Protein AF-A0A967PS53-F1 (afdb_monomer_lite)

Sequence (103 aa):
AGLATAAWRVTPAPWRWGAVVLVPVLAAAVWTTFNVPGDPSRSGAAPVRVPGGVRLTLELAILGAGAGGFLLRGPRPAGLALGALVLVHYAASIPRVRWLLGE

pLDDT: mean 93.36, std 5.05, range [74.56, 98.0]

Foldseek 3Di:
DLQLLLLQVPDDPPCNVVSSVVRVVVLVCCLVAEDDQPQPVDPSDHNPHDQLVVNVVSVCVSLVSSLVSCCPRHPNVVSVVSVVVVVVVCVVCVVSSCVSVVD

Radius of gyration: 15.1 Å; chains: 1; bounding box: 35×22×46 Å

Secondary structure (DSSP, 8-state):
-HHHHHHHHHPPTTTHHHHHHHHHHHHHHHHHHEE-TT-TTTTS--SEE--HHHHHHHHHHHHHHHHHHHHHHS-HHHHHHHHHHHHHHHHHTHHHHHHHHT-

Structure (mmCIF, N/CA/C/O backbone):
data_AF-A0A967PS53-F1
#
_entry.id   AF-A0A967PS53-F1
#
loop_
_atom_site.group_PDB
_atom_site.id
_atom_site.type_symbol
_atom_site.label_atom_id
_atom_site.label_alt_id
_atom_site.label_comp_id
_atom_site.label_asym_id
_atom_site.label_entity_id
_atom_site.label_seq_id
_atom_site.pdbx_PDB_ins_code
_atom_site.Cartn_x
_atom_site.Cartn_y
_atom_site.Cartn_z
_atom_site.occupancy
_atom_site.B_iso_or_equiv
_atom_site.auth_seq_id
_atom_site.auth_comp_id
_atom_site.auth_asym_id
_atom_site.auth_atom_id
_atom_site.pdbx_PDB_model_num
ATOM 1 N N . ALA A 1 1 ? 6.772 3.171 -5.666 1.00 77.75 1 ALA A N 1
ATOM 2 C CA . ALA A 1 1 ? 8.024 2.750 -6.334 1.00 77.75 1 ALA A CA 1
ATOM 3 C C . ALA A 1 1 ? 8.055 1.246 -6.640 1.00 77.75 1 ALA A C 1
ATOM 5 O O . ALA A 1 1 ? 8.120 0.901 -7.807 1.00 77.75 1 ALA A O 1
ATOM 6 N N . GLY A 1 2 ? 7.928 0.337 -5.665 1.00 89.38 2 GLY A N 1
ATOM 7 C CA . GLY A 1 2 ? 7.997 -1.107 -5.953 1.00 89.38 2 GLY A CA 1
ATOM 8 C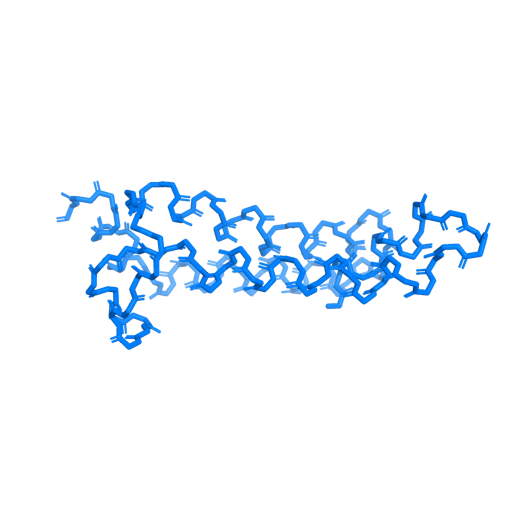 C . GLY A 1 2 ? 6.873 -1.671 -6.841 1.00 89.38 2 GLY A C 1
ATOM 9 O O . GLY A 1 2 ? 7.157 -2.442 -7.753 1.00 89.38 2 GLY A O 1
ATOM 10 N N . LEU A 1 3 ? 5.627 -1.204 -6.675 1.00 92.69 3 LEU A N 1
ATOM 11 C CA . LEU A 1 3 ? 4.514 -1.515 -7.592 1.00 92.69 3 LEU A CA 1
ATOM 12 C C . LEU A 1 3 ? 4.804 -1.084 -9.042 1.00 92.69 3 LEU A C 1
ATOM 14 O O . LEU A 1 3 ? 4.558 -1.836 -9.979 1.00 92.69 3 LEU A O 1
ATOM 18 N N . ALA A 1 4 ? 5.386 0.104 -9.221 1.00 93.38 4 ALA A N 1
ATOM 19 C CA . ALA A 1 4 ? 5.817 0.602 -10.525 1.00 93.38 4 ALA A CA 1
ATOM 20 C C . ALA A 1 4 ? 6.954 -0.254 -11.112 1.00 93.38 4 ALA A C 1
ATOM 22 O O . ALA A 1 4 ? 6.924 -0.588 -12.292 1.00 93.38 4 ALA A O 1
ATOM 23 N N . THR A 1 5 ? 7.918 -0.678 -10.288 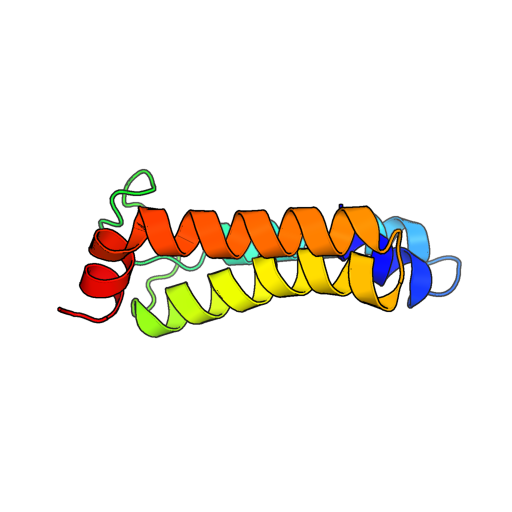1.00 92.56 5 THR A N 1
ATOM 24 C CA . THR A 1 5 ? 8.979 -1.610 -10.700 1.00 92.56 5 THR A CA 1
ATOM 25 C C . THR A 1 5 ? 8.402 -2.934 -11.201 1.00 92.56 5 THR A C 1
ATOM 27 O O . THR A 1 5 ? 8.834 -3.440 -12.237 1.00 92.56 5 THR A O 1
ATOM 30 N N . ALA A 1 6 ? 7.405 -3.485 -10.502 1.00 92.25 6 ALA A N 1
ATOM 31 C CA . ALA A 1 6 ? 6.709 -4.688 -10.944 1.00 92.25 6 ALA A CA 1
ATOM 32 C C . ALA A 1 6 ? 5.997 -4.452 -12.286 1.00 92.25 6 ALA A C 1
ATOM 34 O O . ALA A 1 6 ? 6.234 -5.203 -13.231 1.00 92.25 6 ALA A O 1
ATOM 35 N N . ALA A 1 7 ? 5.216 -3.370 -12.398 1.00 93.19 7 ALA A N 1
ATOM 36 C CA . ALA A 1 7 ? 4.503 -2.998 -13.621 1.00 93.19 7 ALA A CA 1
ATOM 37 C C . ALA A 1 7 ? 5.447 -2.842 -14.827 1.00 93.19 7 ALA A C 1
ATOM 39 O O . ALA A 1 7 ? 5.170 -3.384 -15.897 1.00 93.19 7 ALA A O 1
ATOM 40 N N . TRP A 1 8 ? 6.599 -2.185 -14.645 1.00 93.06 8 TRP A N 1
ATOM 41 C CA . TRP A 1 8 ? 7.617 -2.018 -15.688 1.00 93.06 8 TRP A CA 1
ATOM 42 C C . TRP A 1 8 ? 8.146 -3.357 -16.216 1.00 93.06 8 TRP A C 1
ATOM 44 O O . TRP A 1 8 ? 8.395 -3.500 -17.412 1.00 93.06 8 TRP A O 1
ATOM 54 N N . ARG A 1 9 ? 8.324 -4.345 -15.330 1.00 92.38 9 ARG A N 1
ATOM 55 C CA . ARG A 1 9 ? 8.928 -5.641 -15.675 1.00 92.38 9 ARG A CA 1
ATOM 56 C C . ARG A 1 9 ? 7.958 -6.634 -16.304 1.00 92.38 9 ARG A C 1
ATOM 58 O O . ARG A 1 9 ? 8.416 -7.488 -17.054 1.00 92.38 9 ARG A O 1
ATOM 65 N N . VAL A 1 10 ? 6.666 -6.554 -15.988 1.00 91.94 10 VAL A N 1
ATOM 66 C CA . VAL A 1 10 ? 5.655 -7.496 -16.510 1.00 91.94 10 VAL A CA 1
ATOM 67 C C . VAL A 1 10 ? 4.922 -6.968 -17.741 1.00 91.94 10 VAL A C 1
ATOM 69 O O . VAL A 1 10 ? 4.338 -7.753 -18.480 1.00 91.94 10 VAL A O 1
ATOM 72 N N . THR A 1 11 ? 4.964 -5.655 -17.981 1.00 94.12 11 THR A N 1
ATOM 73 C CA . THR A 1 11 ? 4.222 -5.034 -19.082 1.00 94.12 11 THR A CA 1
ATOM 74 C C . THR A 1 11 ? 5.112 -4.867 -20.322 1.00 94.12 11 THR A C 1
ATOM 76 O O . THR A 1 11 ? 6.163 -4.210 -20.248 1.00 94.12 11 THR A O 1
ATOM 79 N N . PRO A 1 12 ? 4.723 -5.417 -21.486 1.00 92.19 12 PRO A N 1
ATOM 80 C CA . PRO A 1 12 ? 5.431 -5.182 -22.740 1.00 92.19 12 PRO A CA 1
ATOM 81 C C . PRO A 1 12 ? 5.244 -3.739 -23.242 1.00 92.19 12 PRO A C 1
ATOM 83 O O . PRO A 1 12 ? 4.323 -3.022 -22.842 1.00 92.19 12 PRO A O 1
ATOM 86 N N . ALA A 1 13 ? 6.133 -3.295 -24.132 1.00 92.12 13 ALA A N 1
ATOM 87 C CA . ALA A 1 13 ? 5.900 -2.067 -24.892 1.00 92.12 13 ALA A CA 1
ATOM 88 C C . ALA A 1 13 ? 4.720 -2.276 -25.870 1.00 92.12 13 ALA A C 1
ATOM 90 O O . ALA A 1 13 ? 4.550 -3.401 -26.344 1.00 92.12 13 ALA A O 1
ATOM 91 N N . PRO A 1 14 ? 3.904 -1.243 -26.176 1.00 92.00 14 PRO A N 1
ATOM 92 C CA . PRO A 1 14 ? 4.026 0.173 -25.787 1.00 92.00 14 PRO A CA 1
ATOM 93 C C . PRO A 1 14 ? 3.364 0.542 -24.443 1.00 92.00 14 PRO A C 1
ATOM 95 O O . PRO A 1 14 ? 3.575 1.637 -23.926 1.00 92.00 14 PRO A O 1
ATOM 98 N N . TRP A 1 15 ? 2.600 -0.368 -23.836 1.00 94.44 15 TRP A N 1
ATOM 99 C CA . TRP A 1 15 ? 1.739 -0.090 -22.672 1.00 94.44 15 TRP A CA 1
ATOM 100 C C . TRP A 1 15 ? 2.490 0.179 -21.367 1.00 94.44 15 TRP A C 1
ATOM 102 O O . TRP A 1 15 ? 1.915 0.671 -20.396 1.00 94.44 15 TRP A O 1
ATOM 112 N N . ARG A 1 16 ? 3.782 -0.149 -21.334 1.00 93.75 16 ARG A N 1
ATOM 113 C CA . ARG A 1 16 ? 4.623 -0.116 -20.136 1.00 93.75 16 ARG A CA 1
ATOM 114 C C . ARG A 1 16 ? 4.587 1.215 -19.388 1.00 93.75 16 ARG A C 1
ATOM 116 O O . ARG A 1 16 ? 4.458 1.215 -18.166 1.00 93.75 16 ARG A O 1
ATOM 123 N N . TRP A 1 17 ? 4.679 2.333 -20.105 1.00 92.75 17 TRP A N 1
ATOM 124 C CA . TRP A 1 17 ? 4.654 3.662 -19.489 1.00 92.75 17 TRP A CA 1
ATOM 125 C C . TRP A 1 17 ? 3.313 3.952 -18.815 1.00 92.75 17 TRP A C 1
ATOM 127 O O . TRP A 1 17 ? 3.289 4.395 -17.668 1.00 92.75 17 TRP A O 1
ATOM 137 N N . GLY A 1 18 ? 2.207 3.607 -19.482 1.00 95.19 18 GLY A N 1
ATOM 138 C CA . GLY A 1 18 ? 0.869 3.708 -18.905 1.00 95.19 18 GLY A CA 1
ATOM 139 C C . GLY A 1 18 ? 0.724 2.844 -17.652 1.00 95.19 18 GLY A C 1
ATOM 140 O O . GLY A 1 18 ? 0.275 3.332 -16.620 1.00 95.19 18 GLY A O 1
ATOM 141 N N . ALA A 1 19 ? 1.183 1.591 -17.695 1.00 94.44 19 ALA A N 1
ATOM 142 C CA . ALA A 1 19 ? 1.086 0.667 -16.564 1.00 94.44 19 ALA A CA 1
ATOM 143 C C . ALA A 1 19 ? 1.880 1.130 -15.330 1.00 94.44 19 ALA A C 1
ATOM 145 O O . ALA A 1 19 ? 1.400 0.993 -14.204 1.00 94.44 19 ALA A O 1
ATOM 146 N N . VAL A 1 20 ? 3.069 1.714 -15.522 1.00 95.19 20 VAL A N 1
ATOM 147 C CA . VAL A 1 20 ? 3.896 2.246 -14.423 1.00 95.19 20 VAL A CA 1
ATOM 148 C C . VAL A 1 20 ? 3.193 3.343 -13.631 1.00 95.19 20 VAL A C 1
ATOM 150 O O . VAL A 1 20 ? 3.408 3.435 -12.423 1.00 95.19 20 VAL A O 1
ATOM 153 N N . VAL A 1 21 ? 2.353 4.146 -14.284 1.00 95.81 21 VAL A N 1
ATOM 154 C CA . VAL A 1 21 ? 1.573 5.207 -13.632 1.00 95.81 21 VAL A CA 1
ATOM 155 C C . VAL A 1 21 ? 0.247 4.662 -13.111 1.00 95.81 21 VAL A C 1
ATOM 157 O O . VAL A 1 21 ? -0.110 4.893 -11.956 1.00 95.81 21 VAL A O 1
ATOM 160 N N . LEU A 1 22 ? -0.465 3.897 -13.938 1.00 96.06 22 LEU A N 1
ATOM 161 C CA . LEU A 1 22 ? -1.808 3.421 -13.635 1.00 96.06 22 LEU A CA 1
ATOM 162 C C . LEU A 1 22 ? -1.829 2.504 -12.409 1.00 96.06 22 LEU A C 1
ATOM 164 O O . LEU A 1 22 ? -2.694 2.661 -11.554 1.00 96.06 22 LEU A O 1
ATOM 168 N N . VAL A 1 23 ? -0.867 1.586 -12.273 1.00 96.25 23 VAL A N 1
ATOM 169 C CA . VAL A 1 23 ? -0.858 0.624 -11.158 1.00 96.25 23 VAL A CA 1
ATOM 170 C C . VAL A 1 23 ? -0.725 1.321 -9.790 1.00 96.25 23 VAL A C 1
ATOM 172 O O . VAL A 1 23 ? -1.569 1.073 -8.927 1.00 96.25 23 VAL A O 1
ATOM 175 N N . PRO A 1 24 ? 0.257 2.216 -9.548 1.00 95.75 24 PRO A N 1
ATOM 176 C CA . PRO A 1 24 ? 0.310 2.987 -8.307 1.00 95.75 24 PRO A CA 1
ATOM 177 C C . PRO A 1 24 ? -0.909 3.883 -8.077 1.00 95.75 24 PRO A C 1
ATOM 179 O O . PRO A 1 24 ? -1.356 3.989 -6.939 1.00 95.75 24 PRO A O 1
ATOM 182 N N . VAL A 1 25 ? -1.450 4.513 -9.127 1.00 97.19 25 VAL A N 1
ATOM 183 C CA . VAL A 1 25 ? -2.634 5.383 -9.012 1.00 97.19 25 VAL A CA 1
ATOM 184 C C . VAL A 1 25 ? -3.857 4.582 -8.577 1.00 97.19 25 VAL A C 1
ATOM 186 O O . VAL A 1 25 ? -4.545 4.988 -7.645 1.00 97.19 25 VAL A O 1
ATOM 189 N N . LEU A 1 26 ? -4.097 3.417 -9.181 1.00 97.12 26 LEU A N 1
ATOM 190 C CA . LEU A 1 26 ? -5.187 2.530 -8.782 1.00 97.12 26 LEU A CA 1
ATOM 191 C C . LEU A 1 26 ? -4.993 2.010 -7.358 1.00 97.12 26 LEU A C 1
ATOM 193 O O . LEU A 1 26 ? -5.939 2.020 -6.577 1.00 97.12 26 LEU A O 1
ATOM 197 N N . ALA A 1 27 ? -3.772 1.619 -6.983 1.00 96.50 27 ALA A N 1
ATOM 198 C CA . ALA A 1 27 ? -3.482 1.206 -5.613 1.00 96.50 27 ALA A CA 1
ATOM 199 C C . ALA A 1 27 ? -3.761 2.336 -4.608 1.00 96.50 27 ALA A C 1
ATOM 201 O O . ALA A 1 27 ? -4.381 2.099 -3.574 1.00 96.50 27 ALA A O 1
ATOM 202 N N . ALA A 1 28 ? -3.365 3.572 -4.924 1.00 94.94 28 ALA A N 1
ATOM 203 C CA . ALA A 1 28 ? -3.655 4.737 -4.094 1.00 94.94 28 ALA A CA 1
ATOM 204 C C . ALA A 1 28 ? -5.160 5.028 -4.016 1.00 94.94 28 ALA A C 1
ATOM 206 O O . ALA A 1 28 ? -5.660 5.293 -2.927 1.00 94.94 28 ALA A O 1
ATOM 207 N N . ALA A 1 29 ? -5.885 4.931 -5.135 1.00 95.94 29 ALA A N 1
ATOM 208 C CA . ALA A 1 29 ? -7.331 5.122 -5.183 1.00 95.94 29 ALA A CA 1
ATOM 209 C C . ALA A 1 29 ? -8.072 4.066 -4.352 1.00 95.94 29 ALA A C 1
ATOM 211 O O . ALA A 1 29 ? -8.954 4.410 -3.569 1.00 95.94 29 ALA A O 1
ATOM 212 N N . VAL A 1 30 ? -7.686 2.790 -4.456 1.00 96.00 30 VAL A N 1
ATOM 213 C CA . VAL A 1 30 ? -8.232 1.711 -3.617 1.00 96.00 30 VAL A CA 1
ATOM 214 C C . VAL A 1 30 ? -7.921 1.984 -2.146 1.00 96.00 30 VAL A C 1
ATOM 216 O O . VAL A 1 30 ? -8.819 1.953 -1.306 1.00 96.00 30 VAL A O 1
ATOM 219 N N . TRP A 1 31 ? -6.675 2.339 -1.830 1.00 93.75 31 TRP A N 1
ATOM 220 C CA . TRP A 1 31 ? -6.279 2.690 -0.470 1.00 93.75 31 TRP A CA 1
ATOM 221 C C . TRP A 1 31 ? -7.056 3.887 0.086 1.00 93.75 31 TRP A C 1
ATOM 223 O O . TRP A 1 31 ? -7.309 3.945 1.283 1.00 93.75 31 TRP A O 1
ATOM 233 N N . THR A 1 32 ? -7.402 4.895 -0.709 1.00 91.12 32 THR A N 1
ATOM 234 C CA . THR A 1 32 ? -8.090 6.090 -0.192 1.00 91.12 32 THR A CA 1
ATOM 235 C C . THR A 1 32 ? -9.602 5.933 -0.140 1.00 91.12 32 THR A C 1
ATOM 237 O O . THR A 1 32 ? -10.232 6.503 0.748 1.00 91.12 32 THR A O 1
ATOM 240 N N . THR A 1 33 ? -10.173 5.160 -1.059 1.00 94.56 33 THR A N 1
ATOM 241 C CA . THR A 1 33 ? -11.623 5.018 -1.226 1.00 94.56 33 THR A CA 1
ATOM 242 C C . THR A 1 33 ? -12.222 4.047 -0.215 1.00 94.56 33 THR A C 1
ATOM 244 O O . THR A 1 33 ? -13.251 4.352 0.384 1.00 94.56 33 THR A O 1
ATOM 247 N N . PHE A 1 34 ? -11.580 2.894 -0.007 1.00 95.06 34 PHE A N 1
ATOM 248 C CA . PHE A 1 34 ? -12.078 1.843 0.878 1.00 95.06 34 PHE A CA 1
ATOM 249 C C . PHE A 1 34 ? -11.524 2.041 2.286 1.00 95.06 34 PHE A C 1
ATOM 251 O O . PHE A 1 34 ? -10.359 1.734 2.552 1.00 95.06 34 PHE A O 1
ATOM 258 N N . ASN A 1 35 ? -12.342 2.563 3.196 1.00 94.88 35 ASN A N 1
ATOM 259 C CA . ASN A 1 35 ? -11.891 2.907 4.540 1.00 94.88 35 ASN A CA 1
ATOM 260 C C . ASN A 1 35 ? -12.899 2.512 5.625 1.00 94.88 35 ASN A C 1
ATOM 262 O O . ASN A 1 35 ? -14.087 2.314 5.356 1.00 94.88 35 ASN A O 1
ATOM 266 N N . VAL A 1 36 ? -12.412 2.416 6.860 1.00 93.88 36 VAL A N 1
ATOM 267 C CA . VAL A 1 36 ? -13.262 2.242 8.039 1.00 93.88 36 VAL A CA 1
ATOM 268 C C . VAL A 1 36 ? -13.748 3.618 8.502 1.00 93.88 36 VAL A C 1
ATOM 270 O O . VAL A 1 36 ? -12.935 4.538 8.628 1.00 93.88 36 VAL A O 1
ATOM 273 N N . PRO A 1 37 ? -15.057 3.805 8.743 1.00 91.62 37 PRO A N 1
ATOM 274 C CA . PRO A 1 37 ? -15.573 5.050 9.302 1.00 91.62 37 PRO A CA 1
ATOM 275 C C . PRO A 1 37 ? -14.890 5.402 10.627 1.00 91.62 37 PRO A C 1
ATOM 277 O O . PRO A 1 37 ? -14.778 4.552 11.506 1.00 91.62 37 PRO A O 1
ATOM 280 N N . GLY A 1 38 ? -14.450 6.654 10.773 1.00 88.00 38 GLY A N 1
ATOM 281 C CA . GLY A 1 38 ? -13.817 7.123 12.010 1.00 88.00 38 GLY A CA 1
ATOM 282 C C . GLY A 1 38 ? -12.381 6.635 12.230 1.00 88.00 38 GLY A C 1
ATOM 283 O O . GLY A 1 38 ? -11.872 6.791 13.334 1.00 88.00 38 GLY A O 1
ATOM 284 N N . ASP A 1 39 ? -11.722 6.071 11.208 1.00 87.81 39 ASP A N 1
ATOM 285 C CA . ASP A 1 39 ? -10.320 5.651 11.311 1.00 87.81 39 ASP A CA 1
ATOM 286 C C . ASP A 1 39 ? -9.416 6.829 11.741 1.00 87.81 39 ASP A C 1
ATOM 288 O O . ASP A 1 39 ? -9.297 7.803 10.985 1.00 87.81 39 ASP A O 1
ATOM 292 N N . PRO A 1 40 ? -8.747 6.736 12.908 1.00 81.50 40 PRO A N 1
ATOM 293 C CA . PRO A 1 40 ? -7.940 7.818 13.474 1.00 81.50 40 PRO A CA 1
ATOM 294 C C . PRO A 1 40 ? -6.662 8.103 12.678 1.00 81.50 40 PRO A C 1
ATOM 296 O O . PRO A 1 40 ? -6.048 9.152 12.849 1.00 81.50 40 PRO A O 1
ATOM 299 N N . SER A 1 41 ? -6.246 7.195 11.790 1.00 76.75 41 SER A N 1
ATOM 300 C CA . SER A 1 41 ? -5.100 7.428 10.902 1.00 76.75 41 SER A CA 1
ATOM 301 C C . SER A 1 41 ? -5.398 8.419 9.771 1.00 76.75 41 SER A C 1
ATOM 303 O O . SER A 1 41 ? -4.488 8.809 9.035 1.00 76.75 41 SER A O 1
ATOM 305 N N . ARG A 1 42 ? -6.669 8.804 9.586 1.00 76.06 42 ARG A N 1
ATOM 306 C CA . ARG A 1 42 ? -7.145 9.681 8.508 1.00 76.06 42 ARG A CA 1
ATOM 307 C C . ARG A 1 42 ? -8.196 10.658 9.029 1.00 76.06 42 ARG A C 1
ATOM 309 O O . ARG A 1 42 ? -8.534 10.669 10.202 1.00 76.06 42 ARG A O 1
ATOM 316 N N . SER A 1 43 ? -8.768 11.457 8.131 1.00 78.81 43 SER A N 1
ATOM 317 C CA . SER A 1 43 ? -9.873 12.379 8.429 1.00 78.81 43 SER A CA 1
ATOM 318 C C . SER A 1 43 ? -11.174 11.698 8.897 1.00 78.81 43 SER A C 1
ATOM 320 O O . SER A 1 43 ? -12.208 12.352 8.962 1.00 78.81 43 SER A O 1
ATOM 322 N N . GLY A 1 44 ? -11.176 10.381 9.138 1.00 74.56 44 GLY A N 1
ATOM 323 C CA . GLY A 1 44 ? -12.375 9.589 9.418 1.00 74.56 44 GLY A CA 1
ATOM 324 C C . GLY A 1 44 ? -13.313 9.395 8.218 1.00 74.56 44 GLY A C 1
ATOM 325 O O . GLY A 1 44 ? -14.282 8.641 8.324 1.00 74.56 44 GLY A O 1
ATOM 326 N N . ALA A 1 45 ? -13.031 10.025 7.071 1.00 83.62 45 ALA A N 1
ATOM 327 C CA . ALA A 1 45 ? -13.815 9.870 5.853 1.00 83.62 45 ALA A CA 1
ATOM 328 C C . ALA A 1 45 ? -13.667 8.454 5.275 1.00 83.62 45 ALA A C 1
ATOM 330 O O . ALA A 1 45 ? -12.558 7.938 5.106 1.00 83.62 45 ALA A O 1
ATOM 331 N N . ALA A 1 46 ? -14.800 7.845 4.932 1.00 87.62 46 ALA A N 1
ATOM 332 C CA . ALA A 1 46 ? -14.873 6.539 4.290 1.00 87.62 46 ALA A CA 1
ATOM 333 C C . ALA A 1 46 ? -15.842 6.603 3.102 1.00 87.62 46 ALA A C 1
ATOM 335 O O . ALA A 1 46 ? -17.027 6.304 3.282 1.00 87.62 46 ALA A O 1
ATOM 336 N N . PRO A 1 47 ? -15.361 7.025 1.910 1.00 91.25 47 PRO A N 1
ATOM 337 C CA . PRO A 1 47 ? -16.188 7.094 0.705 1.00 91.25 47 PRO A CA 1
ATOM 338 C C . PRO A 1 47 ? -16.880 5.761 0.411 1.00 91.25 47 PRO A C 1
ATOM 340 O O . PRO A 1 47 ? -18.086 5.727 0.186 1.00 91.25 47 PRO A O 1
ATOM 343 N N . VAL A 1 48 ? -16.130 4.658 0.502 1.00 95.06 48 VAL A N 1
ATOM 344 C CA . VAL A 1 48 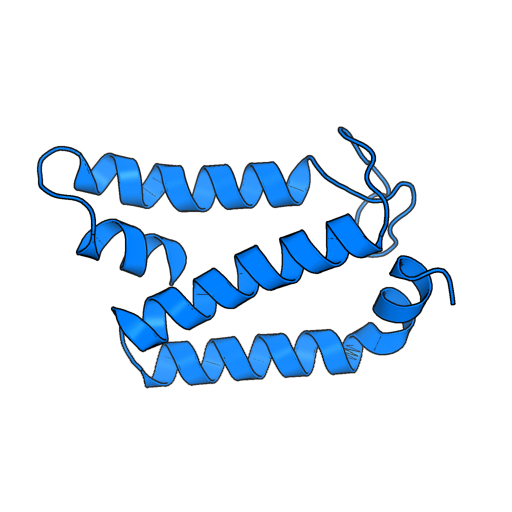? -16.669 3.300 0.535 1.00 95.06 48 VAL A CA 1
ATOM 345 C C . VAL A 1 48 ? -16.322 2.680 1.881 1.00 95.06 48 VAL A C 1
ATOM 347 O O . VAL A 1 48 ? -15.152 2.478 2.215 1.00 95.06 48 VAL A O 1
ATOM 350 N N . ARG A 1 49 ? -17.357 2.397 2.672 1.00 95.38 49 ARG A N 1
ATOM 351 C CA . ARG A 1 49 ? -17.216 1.831 4.015 1.00 95.38 49 ARG A CA 1
ATOM 352 C C . ARG A 1 49 ? -16.883 0.349 3.915 1.00 95.38 49 ARG A C 1
ATOM 354 O O . ARG A 1 49 ? -17.607 -0.396 3.260 1.00 95.38 49 ARG A O 1
ATOM 361 N N . VAL A 1 50 ? -15.825 -0.074 4.595 1.00 96.00 50 VAL A N 1
ATOM 362 C CA . VAL A 1 50 ? -15.440 -1.488 4.693 1.00 96.00 50 VAL A CA 1
ATOM 363 C C . VAL A 1 50 ? -15.176 -1.897 6.144 1.00 96.00 50 VAL A C 1
ATOM 365 O O . VAL A 1 50 ? -14.820 -1.039 6.953 1.00 96.00 50 VAL A O 1
ATOM 368 N N . PRO A 1 51 ? -15.320 -3.189 6.496 1.00 95.19 51 PRO A N 1
ATOM 369 C CA . PRO A 1 51 ? -14.881 -3.707 7.791 1.00 95.19 51 PRO A CA 1
ATOM 370 C C . PRO A 1 51 ? -13.368 -3.547 7.986 1.00 95.19 51 PRO A C 1
ATOM 372 O O . PRO A 1 51 ? -12.602 -3.591 7.019 1.00 95.19 51 PRO A O 1
ATOM 375 N N . GLY A 1 52 ? -12.911 -3.435 9.235 1.00 94.88 52 GLY A N 1
ATOM 376 C CA . GLY A 1 52 ? -11.493 -3.203 9.513 1.00 94.88 52 GLY A CA 1
ATOM 377 C C . GLY A 1 52 ? -10.567 -4.357 9.119 1.00 94.88 52 GLY A C 1
ATOM 378 O O . GLY A 1 52 ? -9.470 -4.102 8.630 1.00 94.88 52 GLY A O 1
ATOM 379 N N . GLY A 1 53 ? -11.031 -5.609 9.160 1.00 95.75 53 GLY A N 1
ATOM 380 C CA . GLY A 1 53 ? -10.286 -6.741 8.590 1.00 95.75 53 GLY A CA 1
ATOM 381 C C . GLY A 1 53 ? -10.066 -6.633 7.071 1.00 95.75 53 GLY A C 1
ATOM 382 O O . GLY A 1 53 ? -8.973 -6.911 6.571 1.00 95.75 53 GLY A O 1
ATOM 383 N N . VAL A 1 54 ? -11.071 -6.153 6.324 1.00 96.06 54 VAL A N 1
ATOM 384 C CA . VAL A 1 54 ? -10.943 -5.885 4.876 1.00 96.06 54 VAL A CA 1
ATOM 385 C C . VAL A 1 54 ? -9.961 -4.744 4.644 1.00 96.06 54 VAL A C 1
ATOM 387 O O . VAL A 1 54 ? -9.075 -4.853 3.796 1.00 96.06 54 VAL A O 1
ATOM 390 N N . ARG A 1 55 ? -10.073 -3.673 5.439 1.00 95.69 55 ARG A N 1
ATOM 391 C CA . ARG A 1 55 ? -9.136 -2.551 5.406 1.00 95.69 55 ARG A CA 1
ATOM 392 C C . ARG A 1 55 ? -7.699 -3.024 5.626 1.00 95.69 55 ARG A C 1
ATOM 394 O O . ARG A 1 55 ? -6.841 -2.726 4.803 1.00 95.69 55 ARG A O 1
ATOM 401 N N . LEU A 1 56 ? -7.450 -3.797 6.678 1.00 95.38 56 LEU A N 1
ATOM 402 C CA . LEU A 1 56 ? -6.126 -4.319 7.010 1.00 95.38 56 LEU A CA 1
ATOM 403 C C . LEU A 1 56 ? -5.563 -5.203 5.888 1.00 95.38 56 LEU A C 1
ATOM 405 O O . LEU A 1 56 ? -4.395 -5.075 5.528 1.00 95.38 56 LEU A O 1
ATOM 409 N N . THR A 1 57 ? -6.404 -6.049 5.289 1.00 97.00 57 THR A N 1
ATOM 410 C CA . THR A 1 57 ? -6.011 -6.908 4.163 1.00 97.00 57 THR A CA 1
ATOM 411 C C . THR A 1 57 ? -5.596 -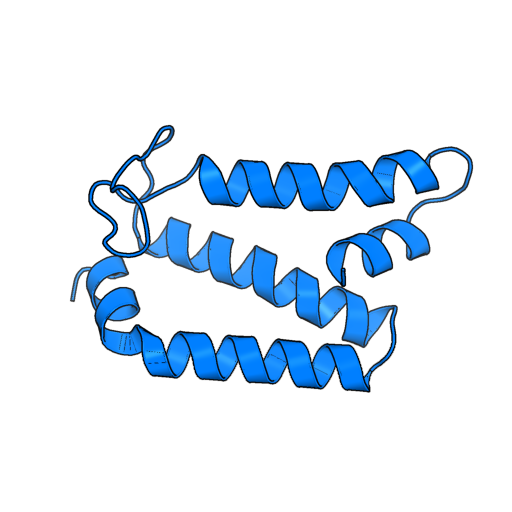6.082 2.946 1.00 97.00 57 THR A C 1
ATOM 413 O O . THR A 1 57 ? -4.561 -6.360 2.343 1.00 97.00 57 THR A O 1
ATOM 416 N N . LEU A 1 58 ? -6.359 -5.039 2.598 1.00 96.25 58 LEU A N 1
ATOM 417 C CA . LEU A 1 58 ? -6.004 -4.115 1.516 1.00 96.25 58 LEU A CA 1
ATOM 418 C C . LEU A 1 58 ? -4.688 -3.392 1.806 1.00 96.25 58 LEU A C 1
ATOM 420 O O . LEU A 1 58 ? -3.848 -3.265 0.913 1.00 96.25 58 LEU A O 1
ATOM 424 N N . GLU A 1 59 ? -4.493 -2.945 3.047 1.00 95.81 59 GLU A N 1
ATOM 425 C CA . GLU A 1 59 ? -3.269 -2.253 3.431 1.00 95.81 59 GLU A CA 1
ATOM 426 C C . GLU A 1 59 ? -2.038 -3.164 3.289 1.00 95.81 59 GLU A C 1
ATOM 428 O O . GLU A 1 59 ? -1.058 -2.802 2.630 1.00 95.81 59 GLU A O 1
ATOM 433 N N . LEU A 1 60 ? -2.118 -4.387 3.820 1.00 96.00 60 LEU A N 1
ATOM 434 C CA . LEU A 1 60 ? -1.058 -5.390 3.713 1.00 96.00 60 LEU A CA 1
ATOM 435 C C . LEU A 1 60 ? -0.802 -5.804 2.263 1.00 96.00 60 LEU A C 1
ATOM 437 O O . LEU A 1 60 ? 0.355 -5.930 1.863 1.00 96.00 60 LEU A O 1
ATOM 441 N N . ALA A 1 61 ? -1.851 -5.974 1.457 1.00 96.81 61 ALA A N 1
ATOM 442 C CA . ALA A 1 61 ? -1.715 -6.316 0.047 1.00 96.81 61 ALA A CA 1
ATOM 443 C C . ALA A 1 61 ? -0.979 -5.215 -0.727 1.00 96.81 61 ALA A 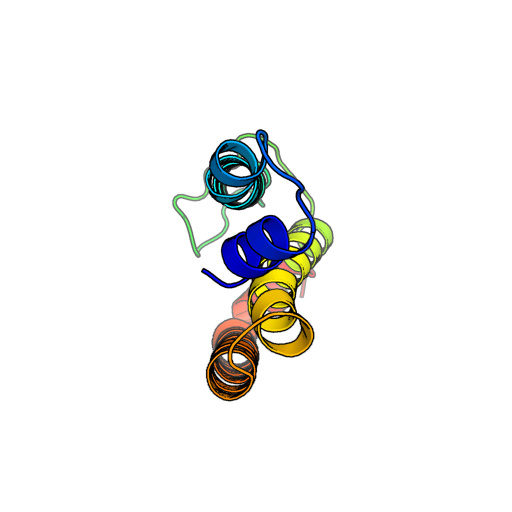C 1
ATOM 445 O O . ALA A 1 61 ? -0.052 -5.507 -1.478 1.00 96.81 61 ALA A O 1
ATOM 446 N N . ILE A 1 62 ? -1.341 -3.946 -0.524 1.00 96.50 62 ILE A N 1
ATOM 447 C CA . ILE A 1 62 ? -0.749 -2.818 -1.256 1.00 96.50 62 ILE A CA 1
ATOM 448 C C . ILE A 1 62 ? 0.692 -2.552 -0.798 1.00 96.50 62 ILE A C 1
ATOM 450 O O . ILE A 1 62 ? 1.592 -2.429 -1.637 1.00 96.50 62 ILE A O 1
ATOM 454 N N . LEU A 1 63 ? 0.942 -2.495 0.516 1.00 95.69 63 LEU A N 1
ATOM 455 C CA . LEU A 1 63 ? 2.289 -2.281 1.059 1.00 95.69 63 LEU A CA 1
ATOM 456 C C . LEU A 1 63 ? 3.206 -3.473 0.770 1.00 95.69 63 LEU A C 1
ATOM 458 O O . LEU A 1 63 ? 4.339 -3.298 0.312 1.00 95.69 63 LEU A O 1
ATOM 462 N N . GLY A 1 64 ? 2.689 -4.685 0.972 1.00 95.75 64 GLY A N 1
ATOM 463 C CA . GLY A 1 64 ? 3.374 -5.936 0.677 1.00 95.75 64 GLY A CA 1
ATOM 464 C C . GLY A 1 64 ? 3.704 -6.074 -0.805 1.00 95.75 64 GLY A C 1
ATOM 465 O O . GLY A 1 64 ? 4.837 -6.405 -1.140 1.00 95.75 64 GLY A O 1
ATOM 466 N N . ALA A 1 65 ? 2.784 -5.731 -1.712 1.00 95.62 65 ALA A N 1
ATOM 467 C CA . ALA A 1 65 ? 3.063 -5.709 -3.149 1.00 95.62 65 ALA A CA 1
ATOM 468 C C . ALA A 1 65 ? 4.118 -4.654 -3.524 1.00 95.62 65 ALA A C 1
ATOM 470 O O . ALA A 1 65 ? 4.920 -4.874 -4.433 1.00 95.62 65 ALA A O 1
ATOM 471 N N . GLY A 1 66 ? 4.184 -3.537 -2.793 1.00 95.56 66 GLY A N 1
ATOM 472 C CA . GLY A 1 66 ? 5.284 -2.580 -2.887 1.00 95.56 66 GLY A CA 1
ATOM 473 C C . GLY A 1 66 ? 6.643 -3.221 -2.583 1.00 95.56 66 GLY A C 1
ATOM 474 O O . GLY A 1 66 ? 7.546 -3.164 -3.417 1.00 95.56 66 GLY A O 1
ATOM 475 N N . ALA A 1 67 ? 6.794 -3.866 -1.426 1.00 96.69 67 ALA A N 1
ATOM 476 C CA . ALA A 1 67 ? 8.034 -4.561 -1.067 1.00 96.69 67 ALA A CA 1
ATOM 477 C C . ALA A 1 67 ? 8.337 -5.731 -2.025 1.00 96.69 67 ALA A C 1
ATOM 479 O O . ALA A 1 67 ? 9.445 -5.841 -2.554 1.00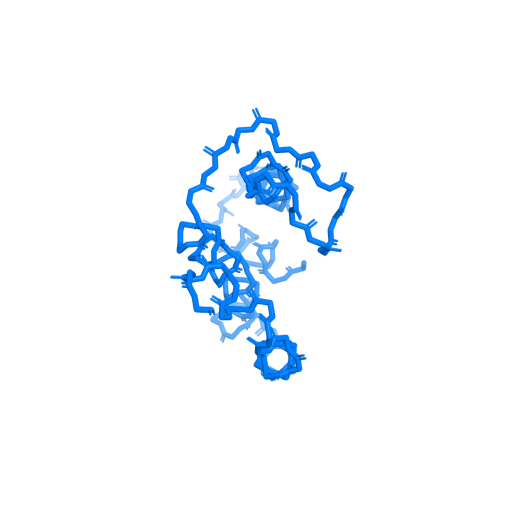 96.69 67 ALA A O 1
ATOM 480 N N . GLY A 1 68 ? 7.329 -6.551 -2.327 1.00 96.19 68 GLY A N 1
ATOM 481 C CA . GLY A 1 68 ? 7.408 -7.696 -3.232 1.00 96.19 68 GLY A CA 1
ATOM 482 C C . GLY A 1 68 ? 7.831 -7.314 -4.649 1.00 96.19 68 GLY A C 1
ATOM 483 O O . GLY A 1 68 ? 8.663 -7.995 -5.245 1.00 96.19 68 GLY A O 1
ATOM 484 N N . GLY A 1 69 ? 7.357 -6.179 -5.169 1.00 95.12 69 GLY A N 1
ATOM 485 C CA . GLY A 1 69 ? 7.783 -5.666 -6.471 1.00 95.12 69 GLY A CA 1
ATOM 486 C C . GLY A 1 69 ? 9.292 -5.414 -6.546 1.00 95.12 69 GLY A C 1
ATOM 487 O O . GLY A 1 69 ? 9.924 -5.729 -7.557 1.00 95.12 69 GLY A O 1
ATOM 488 N N . PHE A 1 70 ? 9.902 -4.935 -5.459 1.00 96.19 70 PHE A N 1
ATOM 489 C CA . PHE A 1 70 ? 11.357 -4.810 -5.373 1.00 96.19 70 PHE A CA 1
ATOM 490 C C . PHE A 1 70 ? 12.062 -6.146 -5.137 1.00 96.19 70 PHE A C 1
ATOM 492 O O . PHE A 1 70 ? 13.076 -6.402 -5.778 1.00 96.19 70 PHE A O 1
ATOM 499 N N . LEU A 1 71 ? 11.540 -7.009 -4.265 1.00 95.69 71 LEU A N 1
ATOM 500 C CA . LEU A 1 71 ? 12.167 -8.302 -3.969 1.00 95.69 71 LEU A CA 1
ATOM 501 C C . LEU A 1 71 ? 12.204 -9.236 -5.185 1.00 95.69 71 LEU A C 1
ATOM 503 O O . LEU A 1 71 ? 13.193 -9.936 -5.389 1.00 95.69 71 LEU A O 1
ATOM 507 N N . LEU A 1 72 ? 11.141 -9.238 -5.993 1.00 94.62 72 LEU A N 1
ATOM 508 C CA . LEU A 1 72 ? 11.001 -10.133 -7.141 1.00 94.62 72 LEU A CA 1
ATOM 509 C C . LEU A 1 72 ? 11.592 -9.543 -8.421 1.00 94.62 72 LEU A C 1
ATOM 511 O O . LEU A 1 72 ? 12.098 -10.275 -9.270 1.00 94.62 72 LEU A O 1
ATOM 515 N N . ARG A 1 73 ? 11.468 -8.224 -8.605 1.00 92.38 73 ARG A N 1
ATOM 516 C CA . ARG A 1 73 ? 11.726 -7.555 -9.887 1.00 92.38 73 ARG A CA 1
ATOM 517 C C . ARG A 1 73 ? 12.533 -6.262 -9.729 1.00 92.38 73 ARG A C 1
ATOM 519 O O . ARG A 1 73 ? 12.613 -5.477 -10.666 1.00 92.38 73 ARG A O 1
ATOM 526 N N . GLY A 1 74 ? 13.154 -5.992 -8.590 1.00 92.31 74 GLY A N 1
ATOM 527 C CA . GLY A 1 74 ? 13.893 -4.750 -8.360 1.00 92.31 74 GLY A CA 1
ATOM 528 C C . GLY A 1 74 ? 15.166 -4.940 -7.542 1.00 92.31 74 GLY A C 1
ATOM 529 O O . GLY A 1 74 ? 15.666 -6.058 -7.412 1.00 92.31 74 GLY A O 1
ATOM 530 N N . PRO A 1 75 ? 15.721 -3.840 -7.007 1.00 93.81 75 PRO A N 1
ATOM 531 C CA . PRO A 1 75 ? 16.841 -3.903 -6.081 1.00 93.81 75 PRO A CA 1
ATOM 532 C C . PRO A 1 75 ? 16.411 -4.584 -4.777 1.00 93.81 75 PRO A C 1
ATOM 534 O O . PRO A 1 75 ? 15.623 -4.036 -4.003 1.00 93.81 75 PRO A O 1
ATOM 537 N N . ARG A 1 76 ? 16.955 -5.777 -4.519 1.00 95.81 76 ARG A N 1
ATOM 538 C CA . ARG A 1 76 ? 16.655 -6.577 -3.320 1.00 95.81 76 ARG A CA 1
ATOM 539 C C . ARG A 1 76 ? 16.808 -5.802 -2.000 1.00 95.81 76 ARG A C 1
ATOM 541 O O . ARG A 1 76 ? 15.891 -5.896 -1.187 1.00 95.81 76 ARG A O 1
ATOM 548 N N . PRO A 1 77 ? 17.877 -5.003 -1.786 1.00 97.62 77 PRO A N 1
ATOM 549 C CA . PRO A 1 77 ? 18.027 -4.221 -0.557 1.00 97.62 77 PRO A CA 1
ATOM 550 C C . PRO A 1 77 ? 16.872 -3.241 -0.321 1.00 97.62 77 PRO A C 1
ATOM 552 O O . PRO A 1 77 ? 16.385 -3.135 0.798 1.00 97.62 77 PRO A O 1
ATOM 555 N N . ALA A 1 78 ? 16.368 -2.590 -1.377 1.00 95.81 78 ALA A N 1
ATOM 556 C CA . ALA A 1 78 ? 15.215 -1.696 -1.271 1.00 95.81 78 ALA A CA 1
ATOM 557 C C . ALA A 1 78 ? 13.935 -2.457 -0.888 1.00 95.81 78 ALA A C 1
ATOM 559 O O . ALA A 1 78 ? 13.131 -1.960 -0.103 1.00 95.81 78 ALA A O 1
ATOM 560 N N . GLY A 1 79 ? 13.760 -3.675 -1.410 1.00 96.94 79 GLY A N 1
ATOM 561 C CA . GLY A 1 79 ? 12.644 -4.547 -1.042 1.00 96.94 79 GLY A CA 1
ATOM 562 C C . GLY A 1 79 ? 12.694 -5.002 0.415 1.00 96.94 79 GLY A C 1
ATOM 563 O O . GLY A 1 79 ? 11.674 -4.948 1.096 1.00 96.94 79 GLY A O 1
ATOM 564 N N . LEU A 1 80 ? 13.875 -5.387 0.908 1.00 98.00 80 LEU A N 1
ATOM 565 C CA . LEU A 1 80 ? 14.074 -5.762 2.312 1.00 98.00 80 LEU A CA 1
ATOM 566 C C . LEU A 1 80 ? 13.862 -4.569 3.248 1.00 98.00 80 LEU A C 1
ATOM 568 O O . LEU A 1 80 ? 13.143 -4.698 4.234 1.00 98.00 80 LEU A O 1
ATOM 572 N N . ALA A 1 81 ? 14.425 -3.405 2.913 1.00 98.00 81 ALA A N 1
ATOM 573 C CA . ALA A 1 81 ? 14.245 -2.185 3.692 1.00 98.00 81 ALA A CA 1
ATOM 574 C C . ALA A 1 81 ? 12.766 -1.777 3.766 1.00 98.00 81 ALA A C 1
ATOM 576 O O . ALA A 1 81 ? 12.250 -1.533 4.853 1.00 98.00 81 ALA A O 1
ATOM 577 N N . LEU A 1 82 ? 12.056 -1.766 2.631 1.00 97.38 82 LEU A N 1
ATOM 578 C CA . LEU A 1 82 ? 10.628 -1.448 2.609 1.00 97.38 82 LEU A CA 1
ATOM 579 C C . LEU A 1 82 ? 9.802 -2.486 3.381 1.00 97.38 82 LEU A C 1
ATOM 581 O O . LEU A 1 82 ? 8.925 -2.105 4.147 1.00 97.38 82 LEU A O 1
ATOM 585 N N . GLY A 1 83 ? 10.090 -3.781 3.223 1.00 97.38 83 GLY A N 1
ATOM 586 C CA . GLY A 1 83 ? 9.420 -4.840 3.980 1.00 97.38 83 GLY A CA 1
ATOM 587 C C . GLY A 1 83 ? 9.616 -4.690 5.490 1.00 97.38 83 GLY A C 1
ATOM 588 O O . GLY A 1 83 ? 8.644 -4.739 6.240 1.00 97.38 83 GLY A O 1
ATOM 589 N N . ALA A 1 84 ? 10.845 -4.421 5.936 1.00 98.00 84 ALA A N 1
ATOM 590 C CA . ALA A 1 84 ? 11.145 -4.164 7.341 1.00 98.00 84 ALA A CA 1
ATOM 591 C C . ALA A 1 84 ? 10.401 -2.926 7.867 1.00 98.00 84 ALA A C 1
ATOM 593 O O . ALA A 1 84 ? 9.803 -2.986 8.937 1.00 98.00 84 ALA A O 1
ATOM 594 N N . LEU A 1 85 ? 10.366 -1.832 7.097 1.00 97.75 85 LEU A N 1
ATOM 595 C CA . LEU A 1 85 ? 9.609 -0.630 7.459 1.00 97.75 85 LEU A CA 1
ATOM 596 C C . LEU A 1 85 ? 8.108 -0.905 7.596 1.00 97.75 85 LEU A C 1
ATOM 598 O O . LEU A 1 85 ? 7.488 -0.391 8.520 1.00 97.75 85 LEU A O 1
ATOM 602 N N . VAL A 1 86 ? 7.526 -1.733 6.723 1.00 96.69 86 VAL A N 1
ATOM 603 C CA . VAL A 1 86 ? 6.116 -2.143 6.830 1.00 96.69 86 VAL A CA 1
ATOM 604 C C . VAL A 1 86 ? 5.877 -2.938 8.115 1.00 96.69 86 VAL A C 1
ATOM 606 O O . VAL A 1 86 ? 4.920 -2.656 8.832 1.00 96.69 86 VAL A O 1
ATOM 609 N N . LEU A 1 87 ? 6.758 -3.884 8.453 1.00 97.25 87 LEU A N 1
ATOM 610 C CA . LEU A 1 87 ? 6.648 -4.649 9.700 1.00 97.25 87 LEU A CA 1
ATOM 611 C C . LEU A 1 87 ? 6.762 -3.748 10.935 1.00 97.25 87 LEU A C 1
ATOM 613 O O . LEU A 1 87 ? 5.929 -3.838 11.834 1.00 97.25 87 LEU A O 1
ATOM 617 N N . VAL A 1 88 ? 7.746 -2.844 10.958 1.00 97.94 88 VAL A N 1
ATOM 618 C CA . VAL A 1 88 ? 7.915 -1.860 12.040 1.00 97.94 88 VAL A CA 1
ATOM 619 C C . VAL A 1 88 ? 6.689 -0.955 12.146 1.00 97.94 88 VAL A C 1
ATOM 621 O O . VAL A 1 88 ? 6.204 -0.712 13.248 1.00 97.94 88 VAL A O 1
ATOM 624 N N . HIS A 1 89 ? 6.143 -0.500 11.018 1.00 95.44 89 HIS A N 1
ATOM 625 C CA . HIS A 1 89 ? 4.937 0.323 10.984 1.00 95.44 89 HIS A CA 1
ATOM 626 C C . HIS A 1 89 ? 3.732 -0.385 11.620 1.00 95.44 89 HIS A C 1
ATOM 628 O O . HIS A 1 89 ? 3.033 0.220 12.434 1.00 95.44 89 HIS A O 1
ATOM 634 N N . TYR A 1 90 ? 3.508 -1.667 11.312 1.00 94.81 90 TYR A N 1
ATOM 635 C CA . TYR A 1 90 ? 2.428 -2.440 11.932 1.00 94.81 90 TYR A CA 1
ATOM 636 C C . TYR A 1 90 ? 2.684 -2.758 13.404 1.00 94.81 90 TYR A C 1
ATOM 638 O O . TYR A 1 90 ? 1.753 -2.667 14.202 1.00 94.81 90 TYR A O 1
ATOM 646 N N . ALA A 1 91 ? 3.929 -3.054 13.785 1.00 95.88 91 ALA A N 1
ATOM 647 C CA . ALA A 1 91 ? 4.298 -3.251 15.185 1.00 95.88 91 ALA A CA 1
ATOM 648 C C . ALA A 1 91 ? 4.059 -1.978 16.019 1.00 95.88 91 ALA A C 1
ATOM 650 O O . ALA A 1 91 ? 3.512 -2.045 17.116 1.00 95.88 91 ALA A O 1
ATOM 651 N N . ALA A 1 92 ? 4.387 -0.805 15.474 1.00 95.88 92 ALA A N 1
ATOM 652 C CA . ALA A 1 92 ? 4.105 0.481 16.113 1.00 95.88 92 ALA A CA 1
ATOM 653 C C . ALA A 1 92 ? 2.605 0.835 16.126 1.00 95.88 92 ALA A C 1
ATOM 655 O O . ALA A 1 92 ? 2.167 1.644 16.940 1.00 95.88 92 ALA A O 1
ATOM 656 N N . SER A 1 93 ? 1.806 0.218 15.251 1.00 94.88 93 SER A N 1
ATOM 657 C CA . SER A 1 93 ? 0.373 0.490 15.091 1.00 94.88 93 SER A CA 1
ATOM 658 C C . SER A 1 93 ? -0.530 -0.583 15.710 1.00 94.88 93 SER A C 1
ATOM 660 O O . SER A 1 93 ? -1.718 -0.618 15.391 1.00 94.88 93 SER A O 1
ATOM 662 N N . ILE A 1 94 ? -0.013 -1.442 16.601 1.00 94.88 94 ILE A N 1
ATOM 663 C CA . ILE A 1 94 ? -0.789 -2.522 17.245 1.00 94.88 94 ILE A CA 1
ATOM 664 C C . ILE A 1 94 ? -2.129 -2.034 17.829 1.00 94.88 94 ILE A C 1
ATOM 666 O O . ILE A 1 94 ? -3.135 -2.689 17.557 1.00 94.88 94 ILE A O 1
ATOM 670 N N . PRO A 1 95 ? -2.217 -0.893 18.549 1.00 94.75 95 PRO A N 1
ATOM 671 C CA . PRO A 1 95 ? -3.504 -0.409 19.057 1.00 94.75 95 PRO A CA 1
ATOM 672 C C . PRO A 1 95 ? -4.534 -0.147 17.949 1.00 94.75 95 PRO A C 1
ATOM 674 O O . PRO A 1 95 ? -5.697 -0.513 18.085 1.00 94.75 95 PRO A O 1
ATOM 677 N N . ARG A 1 96 ? -4.104 0.422 16.813 1.00 94.06 96 ARG A N 1
ATOM 678 C CA . ARG A 1 96 ? -4.978 0.645 15.650 1.00 94.06 96 ARG A CA 1
ATOM 679 C C . ARG A 1 96 ? -5.370 -0.672 14.984 1.00 94.06 96 ARG A C 1
ATOM 681 O O . ARG A 1 96 ? -6.503 -0.808 14.537 1.00 94.06 96 ARG A O 1
ATOM 688 N N . VAL A 1 97 ? -4.447 -1.630 14.893 1.00 94.94 97 VAL A N 1
ATOM 689 C CA . VAL A 1 97 ? -4.728 -2.951 14.310 1.00 94.94 97 VAL A CA 1
ATOM 690 C C . VAL A 1 97 ? -5.784 -3.687 15.134 1.00 94.94 97 VAL A C 1
ATOM 692 O O . VAL A 1 97 ? -6.725 -4.213 14.554 1.00 94.94 97 VAL A O 1
ATOM 695 N N . ARG A 1 98 ? -5.675 -3.662 16.466 1.00 93.94 98 ARG A N 1
ATOM 696 C CA . ARG A 1 98 ? -6.685 -4.227 17.374 1.00 93.94 98 ARG A CA 1
ATOM 697 C C . ARG A 1 98 ? -8.054 -3.575 17.190 1.00 93.94 98 ARG A C 1
ATOM 699 O O . ARG A 1 98 ? -9.016 -4.275 16.890 1.00 93.94 98 ARG A O 1
ATOM 706 N N . TRP A 1 99 ? -8.092 -2.242 17.162 1.00 93.62 99 TRP A N 1
ATOM 707 C CA . TRP A 1 99 ? -9.317 -1.490 16.879 1.00 93.62 99 TRP A CA 1
ATOM 708 C C . TRP A 1 99 ? -9.964 -1.879 15.536 1.00 93.62 99 TRP A C 1
ATOM 710 O O . TRP A 1 99 ? -11.177 -2.062 15.460 1.00 93.62 99 TRP A O 1
ATOM 720 N N . LEU A 1 100 ? -9.167 -2.066 14.472 1.00 92.12 100 LEU A N 1
ATOM 721 C CA . LEU A 1 100 ? -9.668 -2.527 13.167 1.00 92.12 100 LEU A CA 1
ATOM 722 C C . LEU A 1 100 ? -10.277 -3.938 13.229 1.00 92.12 100 LEU A C 1
ATOM 724 O O . LEU A 1 100 ? -11.161 -4.260 12.432 1.00 92.12 100 LEU A O 1
ATOM 728 N N . LEU A 1 101 ? -9.794 -4.787 14.132 1.00 93.06 101 LEU A N 1
ATOM 729 C CA . LEU A 1 101 ? -10.280 -6.154 14.317 1.00 93.06 101 LEU A CA 1
ATOM 730 C C . LEU A 1 101 ? -11.455 -6.245 15.302 1.00 93.06 101 LEU A C 1
ATOM 732 O O . LEU A 1 101 ? -12.084 -7.297 15.379 1.00 93.06 101 LEU A O 1
ATOM 736 N N . GLY A 1 102 ? -11.803 -5.145 15.977 1.00 87.81 102 GLY A N 1
ATOM 737 C CA . GLY A 1 102 ? -12.879 -5.101 16.968 1.00 87.81 102 GLY A CA 1
ATOM 738 C C . GLY A 1 102 ? -12.448 -5.504 18.381 1.00 87.81 102 GLY A C 1
ATOM 739 O O . GLY A 1 102 ? -13.310 -5.865 19.180 1.00 87.81 102 GLY A O 1
ATOM 740 N N . GLU A 1 103 ? -11.143 -5.451 18.668 1.00 74.75 103 GLU A N 1
ATOM 741 C CA . GLU A 1 103 ? -10.547 -5.573 20.010 1.00 74.75 103 GLU A CA 1
ATOM 742 C C . GLU A 1 103 ? -10.319 -4.193 20.640 1.00 74.75 103 GLU A C 1
ATOM 744 O O . GLU A 1 103 ? -10.657 -4.033 21.833 1.00 74.75 103 GLU A O 1
#